Protein AF-A0A6P0NPY9-F1 (afdb_monomer_lite)

Foldseek 3Di:
DDDPDDDPPDQQKKKWADDPPDIDIDRNVVVVVVVVVVVCCVLPPPPPPPPDDNVVVVVVQQQADDDVVPDGGGNPWPKDKDKDDWGWIWIGDVPDPDTHTDTDMDIDIDTPDDPPD

Radius of gyration: 19.8 Å; chains: 1; bounding box: 49×38×52 Å

Structure (mmCIF, N/CA/C/O backbone):
data_AF-A0A6P0NPY9-F1
#
_entry.id   AF-A0A6P0NPY9-F1
#
loop_
_atom_site.group_PDB
_atom_site.id
_atom_site.type_symbol
_atom_site.label_atom_id
_atom_site.label_alt_id
_atom_site.label_comp_id
_atom_site.label_asym_id
_atom_site.label_entity_id
_atom_site.label_seq_id
_atom_site.pdbx_PDB_ins_code
_atom_site.Cartn_x
_atom_site.Cartn_y
_atom_site.Cartn_z
_atom_site.occupancy
_atom_site.B_iso_or_equiv
_atom_site.auth_seq_id
_atom_site.auth_comp_id
_atom_site.auth_asym_id
_atom_site.auth_atom_id
_atom_site.pdbx_PDB_model_num
ATOM 1 N N . MET A 1 1 ? 10.311 -21.105 -2.459 1.00 41.78 1 MET A N 1
ATOM 2 C CA . MET A 1 1 ? 10.168 -20.310 -1.222 1.00 41.78 1 MET A CA 1
ATOM 3 C C . MET A 1 1 ? 8.692 -19.967 -1.118 1.00 41.78 1 MET A C 1
ATOM 5 O O . MET A 1 1 ? 8.176 -19.413 -2.079 1.00 41.78 1 MET A O 1
ATOM 9 N N . ILE A 1 2 ? 7.989 -20.419 -0.078 1.00 49.75 2 ILE A N 1
ATOM 10 C CA . ILE A 1 2 ? 6.558 -20.117 0.077 1.00 49.75 2 ILE A CA 1
ATOM 11 C C . ILE A 1 2 ? 6.473 -18.678 0.579 1.00 49.75 2 ILE A C 1
ATOM 13 O O . ILE A 1 2 ? 7.016 -18.361 1.634 1.00 49.75 2 ILE A O 1
ATOM 17 N N . ASP A 1 3 ? 5.884 -17.806 -0.231 1.00 71.19 3 ASP A N 1
ATOM 18 C CA . ASP A 1 3 ? 5.642 -16.419 0.140 1.00 71.19 3 ASP A CA 1
ATOM 19 C C . ASP A 1 3 ? 4.479 -16.408 1.142 1.00 71.19 3 ASP A C 1
ATOM 21 O O . ASP A 1 3 ? 3.347 -16.726 0.784 1.00 71.19 3 ASP A O 1
ATOM 25 N N . ASN A 1 4 ? 4.761 -16.115 2.414 1.00 83.56 4 ASN A N 1
ATOM 26 C CA . ASN A 1 4 ? 3.753 -16.088 3.485 1.00 83.56 4 ASN A CA 1
ATOM 27 C C . ASN A 1 4 ? 2.902 -14.802 3.462 1.00 83.56 4 ASN A C 1
ATOM 29 O O . ASN A 1 4 ? 2.196 -14.497 4.423 1.00 83.56 4 ASN A O 1
ATOM 33 N N . PHE A 1 5 ? 2.985 -14.030 2.379 1.00 87.25 5 PHE A N 1
ATOM 34 C CA . PHE A 1 5 ? 2.191 -12.834 2.156 1.00 87.25 5 PHE A CA 1
ATOM 35 C C . PHE A 1 5 ? 0.895 -13.169 1.418 1.00 87.25 5 PHE A C 1
ATOM 37 O O . PHE A 1 5 ? 0.849 -13.998 0.512 1.00 87.25 5 PHE A O 1
ATOM 44 N N . GLN A 1 6 ? -0.169 -12.463 1.788 1.00 88.75 6 GLN A N 1
ATOM 45 C CA . GLN A 1 6 ? -1.460 -12.531 1.113 1.00 88.75 6 GLN A CA 1
ATOM 46 C C . GLN A 1 6 ? -1.731 -11.222 0.375 1.00 88.75 6 GLN A C 1
ATOM 48 O O . GLN A 1 6 ? -1.464 -10.135 0.889 1.00 88.75 6 GLN A O 1
ATOM 53 N N . LEU A 1 7 ? -2.297 -11.322 -0.826 1.00 89.00 7 LEU A N 1
ATOM 54 C CA . LEU A 1 7 ? -2.731 -10.150 -1.577 1.00 89.00 7 LEU A CA 1
ATOM 55 C C . LEU A 1 7 ? -3.936 -9.496 -0.884 1.00 89.00 7 LEU A C 1
ATOM 57 O O . LEU A 1 7 ? -4.936 -10.166 -0.621 1.00 89.00 7 LEU A O 1
ATOM 61 N N . LEU A 1 8 ? -3.869 -8.182 -0.658 1.00 88.38 8 LEU A N 1
ATOM 62 C CA . LEU A 1 8 ? -5.011 -7.389 -0.195 1.00 88.38 8 LEU A CA 1
ATOM 63 C C . LEU A 1 8 ? -6.004 -7.182 -1.348 1.00 88.38 8 LEU A C 1
ATOM 65 O O . LEU A 1 8 ? -5.815 -6.310 -2.203 1.00 88.38 8 LEU A O 1
ATOM 69 N N . LYS A 1 9 ? -7.036 -8.033 -1.391 1.00 86.81 9 LYS A N 1
ATOM 70 C CA . LYS A 1 9 ? -8.062 -8.034 -2.448 1.00 86.81 9 LYS A CA 1
ATOM 71 C C . LYS A 1 9 ? -9.190 -7.029 -2.212 1.00 86.81 9 LYS A C 1
ATOM 73 O O . LYS A 1 9 ? -9.751 -6.550 -3.186 1.00 86.81 9 LYS A O 1
ATOM 78 N N . SER A 1 10 ? -9.527 -6.758 -0.953 1.00 92.19 10 SER A N 1
ATOM 79 C CA . SER A 1 10 ? -10.579 -5.813 -0.577 1.00 92.19 10 SER A CA 1
ATOM 80 C C . SER A 1 10 ? -10.004 -4.402 -0.547 1.00 92.19 10 SER A C 1
ATOM 82 O O . SER A 1 10 ? -8.997 -4.160 0.119 1.00 92.19 10 SER A O 1
ATOM 84 N N . ASP A 1 11 ? -10.626 -3.490 -1.288 1.00 93.50 11 ASP A N 1
ATOM 85 C CA . ASP A 1 11 ? -10.250 -2.077 -1.288 1.00 93.50 11 ASP A CA 1
ATOM 86 C C . ASP A 1 11 ? -10.910 -1.301 -0.143 1.00 93.50 11 ASP A C 1
ATOM 88 O O . ASP A 1 11 ? -10.414 -0.233 0.201 1.00 93.50 11 ASP A O 1
ATOM 92 N N . ASP A 1 12 ? -11.942 -1.869 0.489 1.00 95.62 12 ASP A N 1
ATOM 93 C CA . ASP A 1 12 ? -12.675 -1.276 1.616 1.00 95.62 12 ASP A CA 1
ATOM 94 C C . ASP A 1 12 ? -12.029 -1.567 2.981 1.00 95.62 12 ASP A C 1
ATOM 96 O O . ASP A 1 12 ? -12.403 -0.971 3.993 1.00 95.62 12 ASP A O 1
ATOM 100 N N . ASP A 1 13 ? -11.054 -2.480 3.027 1.00 94.56 13 ASP A N 1
ATOM 101 C CA . ASP A 1 13 ? -10.278 -2.748 4.238 1.00 94.56 13 ASP A CA 1
ATOM 102 C C . ASP A 1 13 ? -9.487 -1.500 4.663 1.00 94.56 13 ASP A C 1
ATOM 104 O O . ASP A 1 13 ? -9.167 -0.626 3.851 1.00 94.56 13 ASP A O 1
ATOM 108 N N . VAL A 1 14 ? -9.115 -1.426 5.941 1.00 94.81 14 VAL A N 1
ATOM 109 C CA . VAL A 1 14 ? -8.395 -0.274 6.497 1.00 94.81 14 VAL A CA 1
ATOM 110 C C . VAL A 1 14 ? -7.006 -0.685 6.967 1.00 94.81 14 VAL A C 1
ATOM 112 O O . VAL A 1 14 ? -6.840 -1.617 7.751 1.00 94.81 14 VAL A O 1
ATOM 115 N N . LEU A 1 15 ? -5.996 0.047 6.513 1.00 94.19 15 LEU A N 1
ATOM 116 C CA . LEU A 1 15 ? -4.622 -0.021 6.991 1.00 94.19 15 LEU A CA 1
ATOM 117 C C . LEU A 1 15 ? -4.395 1.016 8.083 1.00 94.19 15 LEU A C 1
ATOM 119 O O . LEU A 1 15 ? -4.881 2.141 7.990 1.00 94.19 15 LEU A O 1
ATOM 123 N N . LEU A 1 16 ? -3.604 0.652 9.082 1.00 93.12 16 LEU A N 1
ATOM 124 C CA . LEU A 1 16 ? -3.103 1.529 10.128 1.00 93.12 16 LEU A CA 1
ATOM 125 C C . LEU A 1 16 ? -1.577 1.439 10.171 1.00 93.12 16 LEU A C 1
ATOM 127 O O . LEU A 1 16 ? -1.017 0.354 10.336 1.00 93.12 16 LEU A O 1
ATOM 131 N N . PHE A 1 17 ? -0.923 2.590 10.082 1.00 90.94 17 PHE A N 1
ATOM 132 C CA . PHE A 1 17 ? 0.508 2.753 10.316 1.00 90.94 17 PHE A CA 1
ATOM 133 C C . PHE A 1 17 ? 0.722 3.544 11.606 1.00 90.94 17 PHE A C 1
ATOM 135 O O . PHE A 1 17 ? 0.024 4.529 11.862 1.00 90.94 17 PHE A O 1
ATOM 142 N N . GLU A 1 18 ? 1.678 3.107 12.420 1.00 88.00 18 GLU A N 1
ATOM 143 C CA . GLU A 1 18 ? 2.051 3.775 13.665 1.00 88.00 18 GLU A CA 1
ATOM 144 C C . GLU A 1 18 ? 3.457 4.366 13.508 1.00 88.00 18 GLU A C 1
ATOM 146 O O . GLU A 1 18 ? 4.409 3.644 13.223 1.00 88.00 18 GLU A O 1
ATOM 151 N N . GLU A 1 19 ? 3.589 5.680 13.688 1.00 81.44 19 GLU A N 1
ATOM 152 C CA . GLU A 1 19 ? 4.871 6.389 13.648 1.00 81.44 19 GLU A CA 1
ATOM 153 C C . GLU A 1 19 ? 5.055 7.165 14.957 1.00 81.44 19 GLU A C 1
ATOM 155 O O . GLU A 1 19 ? 4.498 8.246 15.178 1.00 81.44 19 GLU A O 1
ATOM 160 N N . GLY A 1 20 ? 5.801 6.572 15.891 1.00 84.00 20 GLY A N 1
ATOM 161 C CA . GLY A 1 20 ? 5.962 7.116 17.237 1.00 84.00 20 GLY A CA 1
ATOM 162 C C . GLY A 1 20 ? 4.622 7.215 17.976 1.00 84.00 20 GLY A C 1
ATOM 163 O O . GLY A 1 20 ? 4.059 6.206 18.388 1.00 84.00 20 GLY A O 1
ATOM 164 N N . LYS A 1 21 ? 4.120 8.441 18.175 1.00 87.69 21 LYS A N 1
ATOM 165 C CA . LYS A 1 21 ? 2.813 8.698 18.815 1.00 87.69 21 LYS A CA 1
ATOM 166 C C . LYS A 1 21 ? 1.671 8.890 17.813 1.00 87.69 21 LYS A C 1
ATOM 168 O O . LYS A 1 21 ? 0.518 8.988 18.232 1.00 87.69 21 LYS A O 1
ATOM 173 N N . PHE A 1 22 ? 1.976 8.977 16.521 1.00 82.50 22 PHE A N 1
ATOM 174 C CA . PHE A 1 22 ? 0.994 9.252 15.482 1.00 82.50 22 PHE A CA 1
ATOM 175 C C . PHE A 1 22 ? 0.461 7.957 14.877 1.00 82.50 22 PHE A C 1
ATOM 177 O O . PHE A 1 22 ? 1.184 6.973 14.720 1.00 82.50 22 PHE A O 1
ATOM 184 N N . LYS A 1 23 ? -0.833 7.967 14.558 1.00 89.00 23 LYS A N 1
ATOM 185 C CA . LYS A 1 23 ? -1.551 6.854 13.942 1.00 89.00 23 LYS A CA 1
ATOM 186 C C . LYS A 1 23 ? -2.190 7.347 12.656 1.00 89.00 23 LYS A C 1
ATOM 188 O O . LYS A 1 23 ? -2.987 8.282 12.691 1.00 89.00 23 LYS A O 1
ATOM 193 N N . HIS A 1 24 ? -1.837 6.719 11.543 1.00 89.19 24 HIS A N 1
ATOM 194 C CA . HIS A 1 24 ? -2.337 7.074 10.221 1.00 89.19 24 HIS A CA 1
ATOM 195 C C . HIS A 1 24 ? -3.157 5.924 9.661 1.00 89.19 24 HIS A C 1
ATOM 197 O O . HIS A 1 24 ? -2.633 4.825 9.480 1.00 89.19 24 HIS A O 1
ATOM 203 N N . THR A 1 25 ? -4.436 6.176 9.392 1.00 92.25 25 THR A N 1
ATOM 204 C CA . THR A 1 25 ? -5.332 5.194 8.786 1.00 92.25 25 THR A CA 1
ATOM 205 C C . THR A 1 25 ? -5.587 5.508 7.321 1.00 92.25 25 THR A C 1
ATOM 207 O O . THR A 1 25 ? -5.746 6.667 6.937 1.00 92.25 25 THR A O 1
ATOM 210 N N . PHE A 1 26 ? -5.655 4.463 6.503 1.00 91.50 26 PHE A N 1
ATOM 211 C CA . PHE A 1 26 ? -5.983 4.571 5.090 1.00 91.50 26 PHE A CA 1
ATOM 212 C C . PHE A 1 26 ? -6.896 3.429 4.677 1.00 91.50 26 PHE A C 1
ATOM 214 O O . PHE A 1 26 ? -6.635 2.277 5.006 1.00 91.50 26 PHE A O 1
ATOM 221 N N . ILE A 1 27 ? -7.930 3.736 3.902 1.00 94.19 27 ILE A N 1
ATOM 222 C CA . ILE A 1 27 ? -8.667 2.715 3.156 1.00 94.19 27 ILE A CA 1
ATOM 223 C C . ILE A 1 27 ? -7.716 2.133 2.098 1.00 94.19 27 ILE A C 1
ATOM 225 O O . ILE A 1 27 ? -6.990 2.888 1.442 1.00 94.19 27 ILE A O 1
ATOM 229 N N . VAL A 1 28 ? -7.686 0.807 1.945 1.00 91.88 28 VAL A N 1
ATOM 230 C CA . VAL A 1 28 ? -6.732 0.093 1.079 1.00 91.88 28 VAL A CA 1
ATOM 231 C C . VAL A 1 28 ? -6.785 0.602 -0.361 1.00 91.88 28 VAL A C 1
ATOM 233 O O . VAL A 1 28 ? -5.726 0.844 -0.945 1.00 91.88 28 VAL A O 1
ATOM 236 N N . GLY A 1 29 ? -7.978 0.816 -0.920 1.00 89.94 29 GLY A N 1
ATOM 237 C CA . GLY A 1 29 ? -8.151 1.343 -2.277 1.00 89.94 29 GLY A CA 1
ATOM 238 C C . GLY A 1 29 ? -7.496 2.714 -2.457 1.00 89.94 29 GLY A C 1
ATOM 239 O O . GLY A 1 29 ? -6.635 2.889 -3.319 1.00 89.94 29 GLY A O 1
ATOM 240 N N . ILE A 1 30 ? -7.807 3.656 -1.561 1.00 89.88 30 ILE A N 1
ATOM 241 C CA . ILE A 1 30 ? -7.225 5.010 -1.577 1.00 89.88 30 ILE A CA 1
ATOM 242 C C . ILE A 1 30 ? -5.702 4.947 -1.417 1.00 89.88 30 ILE A C 1
ATOM 244 O O . ILE A 1 30 ? -4.955 5.648 -2.098 1.00 89.88 30 ILE A O 1
ATOM 248 N N . PHE A 1 31 ? -5.214 4.080 -0.532 1.00 90.69 31 PHE A N 1
ATOM 249 C CA . PHE A 1 31 ? -3.785 3.916 -0.312 1.00 90.69 31 PHE A CA 1
ATOM 250 C C . PHE A 1 31 ? -3.052 3.392 -1.558 1.00 90.69 31 PHE A C 1
ATOM 252 O O . PHE A 1 31 ? -1.973 3.890 -1.889 1.00 90.69 31 PHE A O 1
ATOM 259 N N . LYS A 1 32 ? -3.642 2.429 -2.284 1.00 87.56 32 LYS A N 1
ATOM 260 C CA . LYS A 1 32 ? -3.110 1.938 -3.567 1.00 87.56 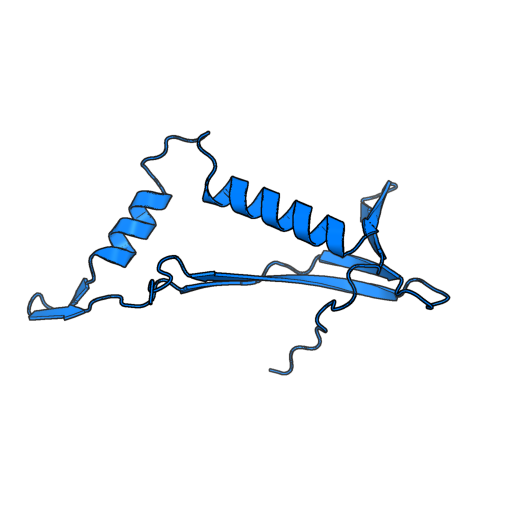32 LYS A CA 1
ATOM 261 C C . LYS A 1 32 ? -3.025 3.062 -4.598 1.00 87.56 32 LYS A C 1
ATOM 263 O O . LYS A 1 32 ? -2.003 3.177 -5.274 1.00 87.56 32 LYS A O 1
ATOM 268 N N . GLU A 1 33 ? -4.055 3.899 -4.703 1.00 87.00 33 GLU A N 1
ATOM 269 C CA . GLU A 1 33 ? -4.072 5.038 -5.628 1.00 87.00 33 GLU A CA 1
ATOM 270 C C . GLU A 1 33 ? -2.974 6.055 -5.306 1.00 87.00 33 GLU A C 1
ATOM 272 O O . GLU A 1 33 ? -2.177 6.388 -6.186 1.00 87.00 33 GLU A O 1
ATOM 277 N N . LEU A 1 34 ? -2.862 6.469 -4.039 1.00 85.38 34 LEU A N 1
ATOM 278 C CA . LEU A 1 34 ? -1.817 7.389 -3.576 1.00 85.38 34 LEU A CA 1
ATOM 279 C C . LEU A 1 34 ? -0.414 6.825 -3.829 1.00 85.38 34 LEU A C 1
ATOM 281 O O . LEU A 1 34 ? 0.481 7.537 -4.290 1.00 85.38 34 LEU A O 1
ATOM 285 N N . TYR A 1 35 ? -0.210 5.534 -3.556 1.00 83.12 35 TYR A N 1
ATOM 286 C CA . TYR A 1 35 ? 1.060 4.864 -3.822 1.00 83.12 35 TYR A CA 1
ATOM 287 C C . TYR A 1 35 ? 1.395 4.861 -5.320 1.00 83.12 35 TYR A C 1
ATOM 289 O O . TYR A 1 35 ? 2.514 5.214 -5.704 1.00 83.12 35 TYR A O 1
ATOM 297 N N . LEU A 1 36 ? 0.429 4.509 -6.174 1.00 79.19 36 LEU A N 1
ATOM 298 C CA . LEU A 1 36 ? 0.602 4.505 -7.627 1.00 79.19 36 LEU A CA 1
ATOM 299 C C . LEU A 1 36 ? 0.869 5.907 -8.179 1.00 79.19 36 LEU A C 1
ATOM 301 O O . LEU A 1 36 ? 1.705 6.049 -9.069 1.00 79.19 36 LEU A O 1
ATOM 305 N N . GLU A 1 37 ? 0.201 6.936 -7.662 1.00 78.12 37 GLU A N 1
ATOM 306 C CA . GLU A 1 37 ? 0.455 8.330 -8.029 1.00 78.12 37 GLU A CA 1
ATOM 307 C C . GLU A 1 37 ? 1.894 8.729 -7.679 1.00 78.12 37 GLU A C 1
ATOM 309 O O . GLU A 1 37 ? 2.629 9.203 -8.544 1.00 78.12 37 GLU A O 1
ATOM 314 N N . LYS A 1 38 ? 2.358 8.433 -6.456 1.00 76.19 38 LYS A N 1
ATOM 315 C CA . LYS A 1 38 ? 3.746 8.707 -6.046 1.00 76.19 38 LYS A CA 1
ATOM 316 C C . LYS A 1 38 ? 4.774 7.915 -6.846 1.00 76.19 38 LYS A C 1
ATOM 318 O O . LYS A 1 38 ? 5.859 8.433 -7.120 1.00 76.19 38 LYS A O 1
ATOM 323 N N . LEU A 1 39 ? 4.461 6.678 -7.225 1.00 72.06 39 LEU A N 1
ATOM 324 C CA . LEU A 1 39 ? 5.317 5.866 -8.087 1.00 72.06 39 LEU A CA 1
ATOM 325 C C . LEU A 1 39 ? 5.406 6.477 -9.492 1.00 72.06 39 LEU A C 1
ATOM 327 O O . LEU A 1 39 ? 6.509 6.651 -10.010 1.00 72.06 39 LEU A O 1
ATOM 331 N N . LYS A 1 40 ? 4.264 6.851 -10.084 1.00 71.94 40 LYS A N 1
ATOM 332 C CA . LYS A 1 40 ? 4.203 7.545 -11.379 1.00 71.94 40 LYS A CA 1
ATOM 333 C C . LYS A 1 40 ? 4.979 8.851 -11.328 1.00 71.94 40 LYS A C 1
ATOM 335 O O . LYS A 1 40 ? 5.804 9.076 -12.203 1.00 71.94 40 LYS A O 1
ATOM 340 N N . ASP A 1 41 ? 4.802 9.653 -10.286 1.00 70.44 41 ASP A N 1
ATOM 341 C CA . ASP A 1 41 ? 5.596 10.859 -10.083 1.00 70.44 41 AS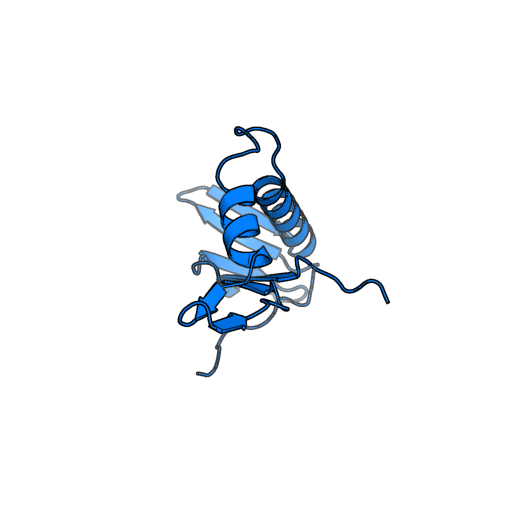P A CA 1
ATOM 342 C C . ASP A 1 41 ? 7.084 10.527 -10.013 1.00 70.44 41 ASP A C 1
ATOM 344 O O . ASP A 1 41 ? 7.874 11.146 -10.704 1.00 70.44 41 ASP A O 1
ATOM 348 N N . ARG A 1 42 ? 7.522 9.524 -9.250 1.00 67.12 42 ARG A N 1
ATOM 349 C CA . ARG A 1 42 ? 8.955 9.177 -9.208 1.00 67.12 42 ARG A CA 1
ATOM 350 C C . ARG A 1 42 ? 9.512 8.723 -10.558 1.00 67.12 42 ARG A C 1
ATOM 352 O O . ARG A 1 42 ? 10.657 9.046 -10.861 1.00 67.12 42 ARG A O 1
ATOM 359 N N . ILE A 1 43 ? 8.733 7.985 -11.345 1.00 64.88 43 ILE A N 1
ATOM 360 C CA . ILE A 1 43 ? 9.155 7.464 -12.654 1.00 64.88 43 ILE A CA 1
ATOM 361 C C . ILE A 1 43 ? 9.111 8.561 -13.732 1.00 64.88 43 ILE A C 1
ATOM 363 O O . ILE A 1 43 ? 10.001 8.628 -14.577 1.00 64.88 43 ILE A O 1
ATOM 367 N N . TYR A 1 44 ? 8.096 9.426 -13.698 1.00 64.56 44 TYR A N 1
ATOM 368 C CA . TYR A 1 44 ? 7.769 10.389 -14.757 1.00 64.56 44 TYR A CA 1
ATOM 369 C C . TYR A 1 44 ? 7.950 11.864 -14.343 1.00 64.56 44 TYR A C 1
ATOM 371 O O . TYR A 1 44 ? 7.624 12.764 -15.122 1.00 64.56 44 TYR A O 1
ATOM 379 N N . SER A 1 45 ? 8.466 12.151 -13.140 1.00 57.88 45 SER A N 1
ATOM 380 C CA . SER A 1 45 ? 8.659 13.518 -12.631 1.00 57.88 45 SER A CA 1
ATOM 381 C C . SER A 1 45 ? 9.617 14.302 -13.516 1.00 57.88 45 SER A C 1
ATOM 383 O O . SER A 1 45 ? 10.799 13.996 -13.643 1.00 57.88 45 SER A O 1
ATOM 385 N N . ARG A 1 46 ? 9.088 15.406 -14.046 1.00 51.62 46 ARG A N 1
ATOM 386 C CA . ARG A 1 46 ? 9.785 16.416 -14.851 1.00 51.62 46 ARG A CA 1
ATOM 387 C C . ARG A 1 46 ? 10.759 17.311 -14.067 1.00 51.62 46 ARG A C 1
ATOM 389 O O . ARG A 1 46 ? 11.353 18.196 -14.676 1.00 51.62 46 ARG A O 1
ATOM 396 N N . LYS A 1 47 ? 10.880 17.174 -12.737 1.00 49.75 47 LYS A N 1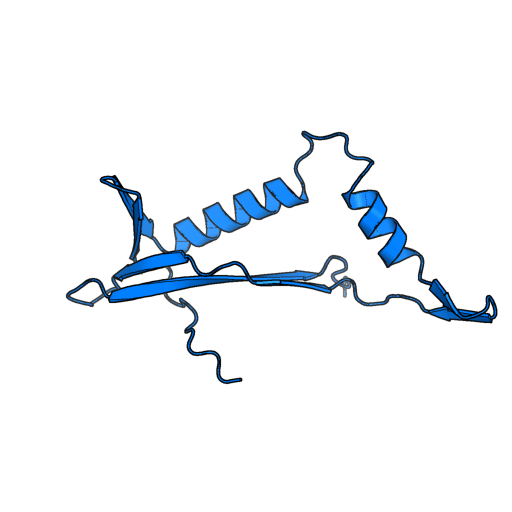
ATOM 397 C CA . LYS A 1 47 ? 11.547 18.180 -11.875 1.00 49.75 47 LYS A CA 1
ATOM 398 C C . LYS A 1 47 ? 13.051 17.976 -11.632 1.00 49.75 47 LYS A C 1
ATOM 400 O O . LYS A 1 47 ? 13.662 18.825 -10.993 1.00 49.75 47 LYS A O 1
ATOM 405 N N . GLY A 1 48 ? 13.666 16.915 -12.148 1.00 47.22 48 GLY A N 1
ATOM 406 C CA . GLY A 1 48 ? 15.127 16.785 -12.234 1.00 47.22 48 GLY A CA 1
ATOM 407 C C . GLY A 1 48 ? 15.545 16.781 -13.699 1.00 47.22 48 GLY A C 1
ATOM 408 O O . GLY A 1 48 ? 14.766 16.306 -14.518 1.00 47.22 48 GLY A O 1
ATOM 409 N N . ASN A 1 49 ? 16.725 17.316 -14.040 1.00 47.41 49 ASN A N 1
ATOM 410 C CA . ASN A 1 49 ? 17.264 17.311 -15.408 1.00 47.41 49 ASN A CA 1
ATOM 411 C C . ASN A 1 49 ? 16.944 15.984 -16.117 1.00 47.41 49 ASN A C 1
ATOM 413 O O . ASN A 1 49 ? 17.532 14.944 -15.824 1.00 47.41 49 ASN A O 1
ATOM 417 N N . ASN A 1 50 ? 15.986 16.044 -17.045 1.00 50.00 50 ASN A N 1
ATOM 418 C CA . ASN A 1 50 ? 15.316 14.918 -17.706 1.00 50.00 50 ASN A CA 1
ATOM 419 C C . ASN A 1 50 ? 16.248 14.018 -18.547 1.00 50.00 50 ASN A C 1
ATOM 421 O O . ASN A 1 50 ? 15.768 13.170 -19.296 1.00 50.00 50 ASN A O 1
ATOM 425 N N . ARG A 1 51 ? 17.568 14.218 -18.495 1.00 48.81 51 ARG A N 1
ATOM 426 C CA . ARG A 1 51 ? 18.522 13.626 -19.435 1.00 48.81 51 ARG A CA 1
ATOM 427 C C . ARG A 1 51 ? 19.421 12.527 -18.865 1.00 48.81 51 ARG A C 1
ATOM 429 O O . ARG A 1 51 ? 19.889 11.720 -19.652 1.00 48.81 51 ARG A O 1
ATOM 436 N N . ASP A 1 52 ? 19.603 12.406 -17.548 1.00 51.50 52 ASP A N 1
ATOM 437 C CA . ASP A 1 52 ? 20.803 11.688 -17.066 1.00 51.50 52 ASP A CA 1
ATOM 438 C C . ASP A 1 52 ? 20.591 10.316 -16.411 1.00 51.50 52 ASP A C 1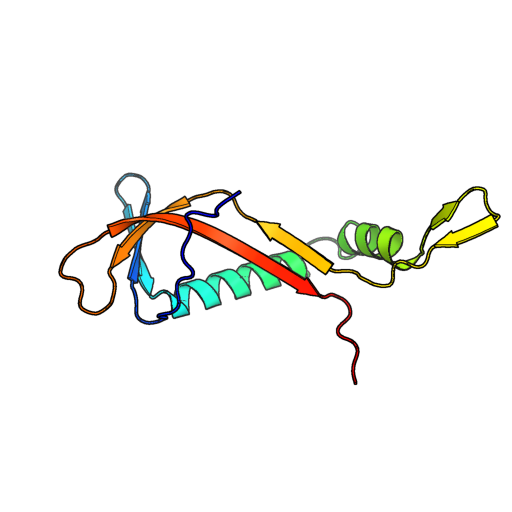
ATOM 440 O O . ASP A 1 52 ? 21.564 9.601 -16.204 1.00 51.50 52 ASP A O 1
ATOM 444 N N . ARG A 1 53 ? 19.368 9.887 -16.069 1.00 51.34 53 ARG A N 1
ATOM 445 C CA . ARG A 1 53 ? 19.184 8.591 -15.364 1.00 51.34 53 ARG A CA 1
ATOM 446 C C . ARG A 1 53 ? 18.218 7.639 -16.038 1.00 51.34 53 ARG A C 1
ATOM 448 O O . ARG A 1 53 ? 18.545 6.477 -16.247 1.00 51.34 53 ARG A O 1
ATOM 455 N N . VAL A 1 54 ? 17.062 8.148 -16.443 1.00 54.38 54 VAL A N 1
ATOM 456 C CA . VAL A 1 54 ? 16.088 7.371 -17.210 1.00 54.38 54 VAL A CA 1
ATOM 457 C C . VAL A 1 54 ? 16.647 7.106 -18.610 1.00 54.38 54 VAL A C 1
ATOM 459 O O . VAL A 1 54 ? 16.751 5.953 -18.991 1.00 54.38 54 VAL A O 1
ATOM 462 N N . LEU A 1 55 ? 17.170 8.113 -19.321 1.00 52.47 55 LEU A N 1
ATOM 463 C CA . LEU A 1 55 ? 17.813 7.895 -20.627 1.00 52.47 55 LEU A CA 1
ATOM 464 C C . LEU A 1 55 ? 19.033 6.964 -20.580 1.00 52.47 55 LEU A C 1
ATOM 466 O O . LEU A 1 55 ? 19.260 6.284 -21.566 1.00 52.47 55 LEU A O 1
ATOM 470 N N . VAL A 1 56 ? 19.788 6.892 -19.476 1.00 52.97 56 VAL A N 1
ATOM 471 C CA . VAL A 1 56 ? 20.949 5.985 -19.348 1.00 52.97 56 VAL A CA 1
ATOM 472 C C . VAL A 1 56 ? 20.509 4.530 -19.165 1.00 52.97 56 VAL A C 1
ATOM 474 O O . VAL A 1 56 ? 21.055 3.636 -19.802 1.00 52.97 56 VAL A O 1
ATOM 477 N N . ILE A 1 57 ? 19.478 4.279 -18.356 1.00 54.53 57 ILE A N 1
ATOM 478 C CA . ILE A 1 57 ? 18.898 2.935 -18.210 1.00 54.53 57 ILE A CA 1
ATOM 479 C C . ILE A 1 57 ? 18.153 2.538 -19.498 1.00 54.53 57 ILE A C 1
ATOM 481 O O . ILE A 1 57 ? 18.293 1.414 -19.965 1.00 54.53 57 ILE A O 1
ATOM 485 N N . PHE A 1 58 ? 17.432 3.468 -20.131 1.00 52.25 58 PHE A N 1
ATOM 486 C CA . PHE A 1 58 ? 16.763 3.243 -21.415 1.00 52.25 58 PHE A CA 1
ATOM 487 C C . PHE A 1 58 ? 17.751 3.061 -22.581 1.00 52.25 58 PHE A C 1
ATOM 489 O O . PHE A 1 58 ? 17.481 2.251 -23.460 1.00 52.25 58 PHE A O 1
ATOM 496 N N . SER A 1 59 ? 18.894 3.755 -22.616 1.00 49.72 59 SER A N 1
ATOM 497 C CA . SER A 1 59 ? 19.894 3.590 -23.684 1.00 49.72 59 SER A CA 1
ATOM 498 C C . SER A 1 59 ? 20.684 2.289 -23.543 1.00 49.72 59 SER A C 1
ATOM 500 O O . SER A 1 59 ? 20.917 1.619 -24.547 1.00 49.72 59 SER A O 1
ATOM 502 N N . LEU A 1 60 ? 21.017 1.883 -22.312 1.00 47.97 60 LEU A N 1
ATOM 503 C CA . LEU A 1 60 ? 21.664 0.598 -22.021 1.00 47.97 60 LEU A CA 1
ATOM 504 C C . LEU A 1 60 ? 20.739 -0.601 -22.283 1.00 47.97 60 LEU A C 1
ATOM 506 O O . LEU A 1 60 ? 21.217 -1.659 -22.683 1.00 47.97 60 LEU A O 1
ATOM 510 N N . LEU A 1 61 ? 19.424 -0.446 -22.086 1.00 49.62 61 LEU A N 1
ATOM 511 C CA . LEU A 1 61 ? 18.447 -1.521 -22.290 1.00 49.62 61 LEU A CA 1
ATOM 512 C C . LEU A 1 61 ? 17.880 -1.586 -23.719 1.00 49.62 61 LEU A C 1
ATOM 514 O O . LEU A 1 61 ? 17.483 -2.663 -24.143 1.00 49.62 61 LEU A O 1
ATOM 518 N N . ASN A 1 62 ? 17.864 -0.487 -24.483 1.00 47.88 62 ASN A N 1
ATOM 519 C CA . ASN A 1 62 ? 17.310 -0.471 -25.849 1.00 47.88 62 ASN A CA 1
ATOM 520 C C . ASN A 1 62 ? 18.336 -0.739 -26.960 1.00 47.88 62 ASN A C 1
ATOM 522 O O . ASN A 1 62 ? 17.937 -0.988 -28.095 1.00 47.88 62 ASN A O 1
ATOM 526 N N . GLY A 1 63 ? 19.640 -0.667 -26.679 1.00 49.88 63 GLY A N 1
ATOM 527 C CA . GLY A 1 63 ? 20.678 -0.852 -27.703 1.00 49.88 63 GLY A CA 1
ATOM 528 C C . GLY A 1 63 ? 20.994 -2.310 -28.042 1.00 49.88 63 GLY A C 1
ATOM 529 O O . GLY A 1 63 ? 21.661 -2.574 -29.041 1.00 49.88 63 GLY A O 1
ATOM 530 N N . GLY A 1 64 ? 20.549 -3.254 -27.208 1.00 54.59 64 GLY A N 1
ATOM 531 C CA . GLY A 1 64 ? 21.163 -4.576 -27.170 1.00 54.59 64 GLY A CA 1
ATOM 532 C C . GLY A 1 64 ? 22.642 -4.501 -26.770 1.00 54.59 64 GLY A C 1
ATOM 533 O O . GLY A 1 64 ? 23.184 -3.429 -26.495 1.00 54.59 64 GLY A O 1
ATOM 534 N N . PHE A 1 65 ? 23.317 -5.643 -26.715 1.00 49.94 65 PHE A N 1
ATOM 535 C CA . PHE A 1 65 ? 24.769 -5.672 -26.544 1.00 49.94 65 PHE A CA 1
ATOM 536 C C . PHE A 1 65 ? 25.398 -6.670 -27.505 1.00 49.94 65 PHE A C 1
ATOM 538 O O . PHE A 1 65 ? 24.799 -7.691 -27.849 1.00 49.94 65 PHE A O 1
ATOM 545 N N . ARG A 1 66 ? 26.619 -6.355 -27.946 1.00 49.59 66 ARG A N 1
ATOM 546 C CA . ARG A 1 66 ? 27.401 -7.225 -28.821 1.00 49.59 66 ARG A CA 1
ATOM 547 C C . ARG A 1 66 ? 28.309 -8.124 -28.010 1.00 49.59 66 ARG A C 1
ATOM 549 O O . ARG A 1 66 ? 29.244 -7.641 -27.375 1.00 49.59 66 ARG A O 1
ATOM 556 N N . VAL A 1 67 ? 28.097 -9.430 -28.102 1.00 46.66 67 VAL A N 1
ATOM 557 C CA . VAL A 1 67 ? 29.091 -10.404 -27.639 1.00 46.66 67 VAL A CA 1
ATOM 558 C C . VAL A 1 67 ? 30.156 -10.529 -28.727 1.00 46.66 67 VAL A C 1
ATOM 560 O O . VAL A 1 67 ? 29.846 -10.829 -29.882 1.00 46.66 67 VAL A O 1
ATOM 563 N N . GLU A 1 68 ? 31.403 -10.210 -28.372 1.00 54.00 68 GLU A N 1
ATOM 564 C CA . GLU A 1 68 ? 32.578 -10.261 -29.260 1.00 54.00 68 GLU A CA 1
ATOM 565 C C . GLU A 1 68 ? 32.441 -9.506 -30.597 1.00 54.00 68 GLU A C 1
ATOM 567 O O . GLU A 1 68 ? 33.044 -9.896 -31.592 1.00 54.00 68 GLU A O 1
ATOM 572 N N . GLN A 1 69 ? 31.637 -8.440 -30.662 1.00 53.50 69 GLN A N 1
ATOM 573 C CA . GLN A 1 69 ? 31.321 -7.723 -31.916 1.00 53.50 69 GLN A CA 1
ATOM 574 C C . GLN A 1 69 ? 30.645 -8.578 -33.010 1.00 53.50 69 GLN A C 1
ATOM 576 O O . GLN A 1 69 ? 30.507 -8.116 -34.140 1.00 53.50 69 GLN A O 1
ATOM 581 N N . LYS A 1 70 ? 30.209 -9.801 -32.691 1.00 42.75 70 LYS A N 1
ATOM 582 C CA . LYS A 1 70 ? 29.707 -10.780 -33.670 1.00 42.75 70 LYS A CA 1
ATOM 583 C C . LYS A 1 70 ? 28.222 -11.084 -33.526 1.00 42.75 70 LYS A C 1
ATOM 585 O O . LYS A 1 70 ? 27.595 -11.472 -34.505 1.00 42.75 70 LYS A O 1
ATOM 590 N N . VAL A 1 71 ? 27.664 -10.935 -32.325 1.00 37.94 71 VAL A N 1
ATOM 591 C CA . VAL A 1 71 ? 26.270 -11.299 -32.039 1.00 37.94 71 VAL A CA 1
ATOM 592 C C . VAL A 1 71 ? 25.551 -10.121 -31.409 1.00 37.94 71 VAL A C 1
ATOM 594 O O . VAL A 1 71 ? 25.866 -9.748 -30.282 1.00 37.94 71 VAL A O 1
ATOM 597 N N . ASP A 1 72 ? 24.586 -9.562 -32.136 1.00 48.72 72 ASP A N 1
ATOM 598 C CA . ASP A 1 72 ? 23.669 -8.543 -31.632 1.00 48.72 72 ASP A CA 1
ATOM 599 C C . ASP A 1 72 ? 22.565 -9.211 -30.796 1.00 48.72 72 ASP A C 1
ATOM 601 O O . ASP A 1 72 ? 21.677 -9.875 -31.333 1.00 48.72 72 ASP A O 1
ATOM 605 N N . ILE A 1 73 ? 22.620 -9.053 -29.470 1.00 49.47 73 ILE A N 1
ATOM 606 C CA . ILE A 1 73 ? 21.562 -9.523 -28.566 1.00 49.47 73 ILE A CA 1
ATOM 607 C C . ILE A 1 73 ? 20.578 -8.377 -28.340 1.00 49.47 73 ILE A C 1
ATOM 609 O O . ILE A 1 73 ? 20.841 -7.473 -27.549 1.00 49.47 73 ILE A O 1
ATOM 613 N N . GLY A 1 74 ? 19.438 -8.423 -29.033 1.00 50.56 74 GLY A N 1
ATOM 614 C CA . GLY A 1 74 ? 18.312 -7.521 -28.792 1.00 50.56 74 GLY A CA 1
ATOM 615 C C . GLY A 1 74 ? 17.632 -7.825 -27.455 1.00 50.56 74 GLY A C 1
ATOM 616 O O . GLY A 1 74 ? 17.284 -8.971 -27.165 1.00 50.56 74 GLY A O 1
ATOM 617 N N . LEU A 1 75 ? 17.437 -6.801 -26.624 1.00 52.94 75 LEU A N 1
ATOM 618 C CA . LEU A 1 75 ? 16.657 -6.919 -25.395 1.00 52.94 75 LEU A CA 1
ATOM 619 C C . LEU A 1 75 ? 15.179 -6.685 -25.724 1.00 52.94 75 LEU A C 1
ATOM 621 O O . LEU A 1 75 ? 14.697 -5.561 -25.800 1.00 52.94 75 LEU A O 1
ATOM 625 N N . ASN A 1 76 ? 14.451 -7.780 -25.931 1.00 52.06 76 ASN A N 1
ATOM 626 C CA . ASN A 1 76 ? 13.060 -7.753 -26.403 1.00 52.06 76 ASN A CA 1
ATOM 627 C C . ASN A 1 76 ? 12.034 -7.626 -25.256 1.00 52.06 76 ASN A C 1
ATOM 629 O O . ASN A 1 76 ? 10.826 -7.688 -25.498 1.00 52.06 76 ASN A O 1
ATOM 633 N N . SER A 1 77 ? 12.495 -7.510 -24.005 1.00 52.75 77 SER A N 1
A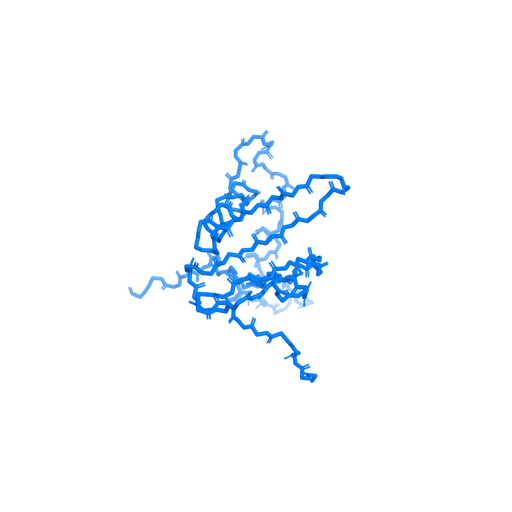TOM 634 C CA . SER A 1 77 ? 11.649 -7.445 -22.810 1.00 52.75 77 SER A CA 1
ATOM 635 C C . SER A 1 77 ? 12.236 -6.497 -21.765 1.00 52.75 77 SER A C 1
ATOM 637 O O . SER A 1 77 ? 13.104 -6.876 -20.981 1.00 52.75 77 SER A O 1
ATOM 639 N N . SER A 1 78 ? 11.729 -5.271 -21.708 1.00 55.75 78 SER A N 1
ATOM 640 C CA . SER A 1 78 ? 12.001 -4.334 -20.616 1.00 55.75 78 SER A CA 1
ATOM 641 C C . SER A 1 78 ? 10.919 -4.491 -19.544 1.00 55.75 78 SER A C 1
ATOM 643 O O . SER A 1 78 ? 10.016 -3.661 -19.409 1.00 55.75 78 SER A O 1
ATOM 645 N N . LYS A 1 79 ? 10.957 -5.608 -18.821 1.00 59.47 79 LYS A N 1
ATOM 646 C CA . LYS A 1 79 ? 10.113 -5.798 -17.640 1.00 59.47 79 LYS A CA 1
ATOM 647 C C . LYS A 1 79 ? 10.927 -5.421 -16.416 1.00 59.47 79 LYS A C 1
ATOM 649 O O . LYS A 1 79 ? 12.009 -5.965 -16.210 1.00 59.47 79 LYS A O 1
ATOM 654 N N . TRP A 1 80 ? 10.417 -4.491 -15.621 1.00 63.19 80 TRP A N 1
ATOM 655 C CA . TRP A 1 80 ? 10.980 -4.170 -14.318 1.00 63.19 80 TRP A CA 1
ATOM 656 C C . TRP A 1 80 ? 10.064 -4.706 -13.228 1.00 63.19 80 TRP A C 1
ATOM 658 O O . TRP A 1 80 ? 8.885 -4.363 -13.168 1.00 63.19 80 TRP A O 1
ATOM 668 N N . GLU A 1 81 ? 10.623 -5.560 -12.380 1.00 67.62 81 GLU A N 1
ATOM 669 C CA . GLU A 1 81 ? 9.986 -6.064 -11.171 1.00 67.62 81 GLU A CA 1
ATOM 670 C C . GLU A 1 81 ? 10.707 -5.451 -9.972 1.00 67.62 81 GLU A C 1
ATOM 672 O O . GLU A 1 81 ? 11.935 -5.503 -9.880 1.00 67.62 81 GLU A O 1
ATOM 677 N N . SER A 1 82 ? 9.953 -4.847 -9.056 1.00 66.56 82 SER A N 1
ATOM 678 C CA . SER A 1 82 ? 10.498 -4.387 -7.781 1.00 66.56 82 SER A CA 1
ATOM 679 C C . SER A 1 82 ? 9.632 -4.845 -6.625 1.00 66.56 82 SER A C 1
ATOM 681 O O . SER A 1 82 ? 8.403 -4.872 -6.705 1.00 66.56 82 SER A O 1
ATOM 683 N N . VAL A 1 83 ? 10.305 -5.207 -5.540 1.00 72.44 83 VAL A N 1
ATOM 684 C CA . VAL A 1 83 ? 9.696 -5.609 -4.280 1.00 72.44 83 VAL A CA 1
ATOM 685 C C . VAL A 1 83 ? 10.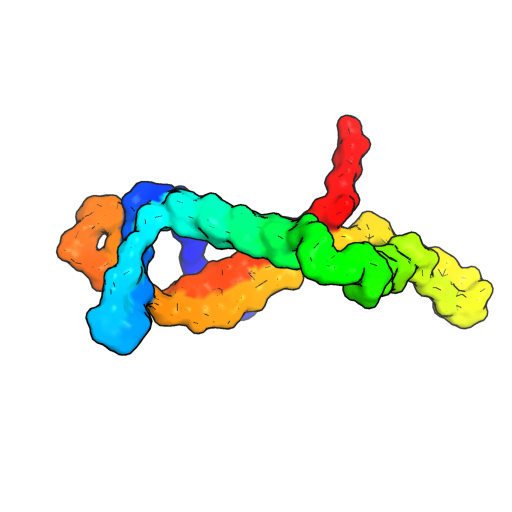220 -4.663 -3.210 1.00 72.44 83 VAL A C 1
ATOM 687 O O . VAL A 1 83 ? 11.431 -4.481 -3.096 1.00 72.44 83 VAL A O 1
ATOM 690 N N . THR A 1 84 ? 9.325 -4.025 -2.462 1.00 74.31 84 THR A N 1
ATOM 691 C CA . THR A 1 84 ? 9.733 -3.100 -1.399 1.00 74.31 84 THR A CA 1
ATOM 692 C C . THR A 1 84 ? 10.173 -3.843 -0.142 1.00 74.31 84 THR A C 1
ATOM 694 O O . THR A 1 84 ? 9.859 -5.020 0.070 1.00 74.31 84 THR A O 1
ATOM 697 N N . GLU A 1 85 ? 10.841 -3.108 0.744 1.00 79.50 85 GLU A N 1
ATOM 698 C CA . GLU A 1 85 ? 10.983 -3.506 2.141 1.00 79.50 85 GLU A CA 1
ATOM 699 C C . GLU A 1 85 ? 9.608 -3.714 2.797 1.00 79.50 85 GLU A C 1
ATOM 701 O O . GLU A 1 85 ? 8.574 -3.237 2.310 1.00 79.50 85 GLU A O 1
ATOM 706 N N . GLU A 1 86 ? 9.611 -4.492 3.877 1.00 87.00 86 GLU A N 1
ATOM 707 C CA . GLU A 1 86 ? 8.424 -4.783 4.674 1.00 87.00 86 GLU A CA 1
ATOM 708 C C . GLU A 1 86 ? 8.183 -3.643 5.663 1.00 87.00 86 GLU A C 1
ATOM 710 O O . GLU A 1 86 ? 9.082 -3.270 6.412 1.00 87.00 86 GLU A O 1
ATOM 715 N N . ILE A 1 87 ? 6.965 -3.114 5.680 1.00 86.38 87 ILE A N 1
ATOM 716 C CA . ILE A 1 87 ? 6.559 -2.006 6.545 1.00 86.38 87 ILE A CA 1
ATOM 717 C C . ILE A 1 87 ? 5.600 -2.555 7.595 1.00 86.38 87 ILE A C 1
ATOM 719 O O . ILE A 1 87 ? 4.620 -3.212 7.246 1.00 86.38 87 ILE A O 1
ATOM 723 N N . GLU A 1 88 ? 5.861 -2.302 8.876 1.00 91.44 88 GLU A N 1
ATOM 724 C CA . GLU A 1 88 ? 4.939 -2.700 9.942 1.00 91.44 88 GLU A CA 1
ATOM 725 C C . GLU A 1 88 ? 3.608 -1.949 9.820 1.00 91.44 88 GLU A C 1
ATOM 727 O O . GLU A 1 88 ? 3.570 -0.733 9.629 1.00 91.44 88 GLU A O 1
ATOM 732 N N . CYS A 1 89 ? 2.501 -2.682 9.920 1.00 92.50 89 CYS A N 1
ATOM 733 C CA . CYS A 1 89 ? 1.165 -2.107 9.858 1.00 92.50 89 CYS A CA 1
ATOM 734 C C . CYS A 1 89 ? 0.156 -2.962 10.628 1.00 92.50 89 CYS A C 1
ATOM 736 O O . CYS A 1 89 ? 0.438 -4.080 11.070 1.00 92.50 89 CYS A O 1
ATOM 738 N N . GLN A 1 90 ? -1.062 -2.451 10.752 1.00 94.94 90 GLN A N 1
ATOM 739 C CA . GLN A 1 90 ? -2.218 -3.228 11.179 1.00 94.94 90 GLN A CA 1
ATOM 740 C C . GLN A 1 90 ? -3.296 -3.155 10.098 1.00 94.94 90 GLN A C 1
ATOM 742 O O . GLN A 1 90 ? -3.463 -2.120 9.459 1.00 94.94 90 GLN A O 1
ATOM 747 N N . LEU A 1 91 ? -4.008 -4.255 9.880 1.00 95.44 91 LEU A N 1
ATOM 748 C CA . LEU A 1 91 ? -5.114 -4.361 8.934 1.00 95.44 91 LEU A CA 1
ATOM 749 C C . LEU A 1 91 ? -6.408 -4.589 9.711 1.00 95.44 91 LEU A C 1
ATOM 751 O O . LEU A 1 91 ? -6.471 -5.479 10.557 1.00 95.44 91 LEU A O 1
ATOM 755 N N . LEU A 1 92 ? -7.442 -3.819 9.406 1.00 96.12 92 LEU A N 1
ATOM 756 C CA . LEU A 1 92 ? -8.808 -4.095 9.822 1.00 96.12 92 LEU A CA 1
ATOM 757 C C . LEU A 1 92 ? -9.605 -4.459 8.576 1.00 96.12 92 LEU A C 1
ATOM 759 O O . LEU A 1 92 ? -9.816 -3.615 7.704 1.00 96.12 92 LEU A O 1
ATOM 763 N N . ARG A 1 93 ? -10.018 -5.722 8.482 1.00 94.50 93 ARG A N 1
ATOM 764 C CA . ARG A 1 93 ? -10.865 -6.168 7.378 1.00 94.50 93 ARG A CA 1
ATOM 765 C C . ARG A 1 93 ? -12.303 -5.773 7.633 1.00 94.50 93 ARG A C 1
ATOM 767 O O . ARG A 1 93 ? -12.749 -5.729 8.783 1.00 94.50 93 ARG A O 1
ATOM 774 N N . LEU A 1 94 ? -13.044 -5.535 6.560 1.00 89.44 94 LEU A N 1
ATOM 775 C CA . LEU A 1 94 ? -14.478 -5.317 6.680 1.00 89.44 94 LEU A CA 1
ATOM 776 C C . LEU A 1 94 ? -15.140 -6.548 7.330 1.00 89.44 94 LEU A C 1
ATOM 778 O O . LEU A 1 94 ? -15.029 -7.663 6.824 1.00 89.44 94 LEU A O 1
ATOM 782 N N . GLY A 1 95 ? -15.821 -6.340 8.458 1.00 89.00 95 GLY A N 1
ATOM 783 C CA . GLY A 1 95 ? -16.468 -7.408 9.228 1.00 89.00 95 GLY A CA 1
ATOM 784 C C . GLY A 1 95 ? -15.613 -8.019 10.344 1.00 89.00 95 GLY A C 1
ATOM 785 O O . GLY A 1 95 ? -16.159 -8.745 11.173 1.00 89.00 95 GLY A O 1
ATOM 786 N N . ASP A 1 96 ? -14.321 -7.688 10.430 1.00 92.56 96 ASP A N 1
ATOM 787 C CA . ASP A 1 96 ? -13.492 -8.086 11.568 1.00 92.56 96 ASP A CA 1
ATOM 788 C C . ASP A 1 96 ? -13.776 -7.194 12.785 1.00 92.56 96 ASP A C 1
ATOM 790 O O . ASP A 1 96 ? -13.980 -5.984 12.682 1.00 92.56 96 ASP A O 1
ATOM 794 N N . SER A 1 97 ? -13.725 -7.787 13.976 1.00 92.88 97 SER A N 1
ATOM 795 C CA . SER A 1 97 ? -13.913 -7.072 15.243 1.00 92.88 97 SER A CA 1
ATOM 796 C C . SER A 1 97 ? -12.630 -6.438 15.794 1.00 92.88 97 SER A C 1
ATOM 798 O O . SER A 1 97 ? -12.670 -5.770 16.826 1.00 92.88 97 SER A O 1
ATOM 800 N N . SER A 1 98 ? -11.472 -6.686 15.174 1.00 95.12 98 SER A N 1
ATOM 801 C CA . SER A 1 98 ? -10.173 -6.286 15.721 1.00 95.12 98 SER A CA 1
ATOM 802 C C . SER A 1 98 ? -9.101 -6.095 14.656 1.00 95.12 98 SER A C 1
ATOM 804 O O . SER A 1 98 ? -9.080 -6.802 13.651 1.00 95.12 98 SER A O 1
ATOM 806 N N . TRP A 1 99 ? -8.149 -5.207 14.945 1.00 96.06 99 TRP A N 1
ATOM 807 C CA . TRP A 1 99 ? -6.954 -4.992 14.135 1.00 96.06 99 TRP A CA 1
ATOM 808 C C . TRP A 1 99 ? -6.026 -6.210 14.143 1.00 96.06 99 TRP A C 1
ATOM 810 O O . TRP A 1 99 ? -5.670 -6.738 15.198 1.00 96.06 99 TRP A O 1
ATOM 820 N N . GLN A 1 100 ? -5.573 -6.607 12.959 1.00 94.94 100 GLN A N 1
ATOM 821 C CA . GLN A 1 100 ? -4.592 -7.665 12.751 1.00 94.94 100 GLN A CA 1
ATOM 822 C C . GLN A 1 100 ? -3.221 -7.039 12.507 1.00 94.94 100 GLN A C 1
ATOM 824 O O . GLN A 1 100 ? -3.016 -6.348 11.510 1.00 94.94 100 GLN A O 1
ATOM 829 N N . LYS A 1 101 ? -2.263 -7.273 13.408 1.00 94.88 101 LYS A N 1
ATOM 830 C CA . LYS A 1 101 ? -0.877 -6.824 13.213 1.00 94.88 101 LYS A CA 1
ATOM 831 C C . LYS A 1 101 ? -0.210 -7.628 12.100 1.00 94.88 101 LYS A C 1
ATOM 833 O O . LYS A 1 101 ? -0.377 -8.844 12.028 1.00 94.88 101 LYS A O 1
ATOM 838 N N . GLY A 1 102 ? 0.582 -6.961 11.271 1.00 92.56 102 GLY A N 1
ATOM 839 C CA . GLY A 1 102 ? 1.287 -7.605 10.174 1.00 92.56 102 GLY A CA 1
ATOM 840 C C . GLY A 1 102 ? 2.335 -6.708 9.532 1.00 92.56 102 GLY A C 1
ATOM 841 O O . GLY A 1 102 ? 2.764 -5.699 10.095 1.00 92.56 102 GLY A O 1
ATOM 842 N N . ARG A 1 103 ? 2.761 -7.114 8.337 1.00 91.44 103 ARG A N 1
ATOM 843 C CA . ARG A 1 103 ? 3.701 -6.367 7.508 1.00 91.44 103 ARG A CA 1
ATOM 844 C C . ARG A 1 103 ? 3.137 -6.195 6.112 1.00 91.44 103 ARG A C 1
ATOM 846 O O . ARG A 1 103 ? 2.561 -7.129 5.553 1.00 91.44 103 ARG A O 1
ATOM 853 N N . LEU A 1 104 ? 3.340 -5.015 5.548 1.00 89.25 104 LEU A N 1
ATOM 854 C CA . LEU A 1 104 ? 2.957 -4.671 4.193 1.00 89.25 104 LEU A CA 1
ATOM 855 C C . LEU A 1 104 ? 4.190 -4.629 3.295 1.00 89.25 104 LEU A C 1
ATOM 857 O O . LEU A 1 104 ? 5.232 -4.099 3.670 1.00 89.25 104 LEU A O 1
ATOM 861 N N . ARG A 1 105 ? 4.056 -5.163 2.087 1.00 87.88 105 ARG A N 1
ATOM 862 C CA . ARG A 1 105 ? 5.068 -5.109 1.035 1.00 87.88 105 ARG A CA 1
ATOM 863 C C . ARG A 1 105 ? 4.366 -4.851 -0.286 1.00 87.88 105 ARG A C 1
ATOM 865 O O . ARG A 1 105 ? 3.288 -5.389 -0.532 1.00 87.88 105 ARG A O 1
ATOM 872 N N . PHE A 1 106 ? 5.000 -4.069 -1.147 1.00 82.62 106 PHE A N 1
ATOM 873 C CA . PHE A 1 106 ? 4.513 -3.814 -2.493 1.00 82.62 106 PHE A CA 1
ATOM 874 C C . PHE A 1 106 ? 5.347 -4.580 -3.498 1.00 82.62 106 PHE A C 1
ATOM 876 O O . PHE A 1 106 ? 6.572 -4.667 -3.382 1.00 82.62 106 PHE A O 1
ATOM 883 N N . LYS A 1 107 ? 4.659 -5.101 -4.507 1.00 82.75 107 LYS A N 1
ATOM 884 C CA . LYS A 1 107 ? 5.265 -5.752 -5.653 1.00 82.75 107 LYS A CA 1
ATOM 885 C C . LYS A 1 107 ? 4.795 -5.038 -6.910 1.00 82.75 107 LYS A C 1
ATOM 887 O O . LYS A 1 107 ? 3.609 -5.076 -7.230 1.00 82.75 107 LYS A O 1
ATOM 892 N N . ASN A 1 108 ? 5.719 -4.366 -7.586 1.00 74.56 108 ASN A N 1
ATOM 893 C CA . ASN A 1 108 ? 5.432 -3.599 -8.789 1.00 74.56 108 ASN A CA 1
ATOM 894 C C . ASN A 1 108 ? 5.969 -4.328 -10.009 1.00 74.56 108 ASN A C 1
ATOM 896 O O . ASN A 1 108 ? 7.098 -4.818 -9.995 1.00 74.56 108 ASN A O 1
ATOM 900 N N . TYR A 1 109 ? 5.178 -4.316 -11.074 1.00 75.00 109 TYR A N 1
ATOM 901 C CA . TYR A 1 109 ? 5.590 -4.774 -12.390 1.00 75.00 109 TYR A CA 1
ATOM 902 C C . TYR A 1 109 ? 5.368 -3.635 -13.372 1.00 75.00 109 TYR A C 1
ATOM 904 O O . TYR A 1 109 ? 4.247 -3.145 -13.515 1.00 75.00 109 TYR A O 1
ATOM 912 N N . VAL A 1 110 ? 6.434 -3.210 -14.037 1.00 67.94 110 VAL A N 1
ATOM 913 C CA . VAL A 1 110 ? 6.373 -2.199 -15.089 1.00 67.94 110 VAL A CA 1
ATOM 914 C C . VAL A 1 110 ? 6.808 -2.845 -16.389 1.00 67.94 110 VAL A C 1
ATOM 916 O O . VAL A 1 110 ? 7.925 -3.350 -16.505 1.00 67.94 110 VAL A O 1
ATOM 919 N N . ASP A 1 111 ? 5.905 -2.825 -17.361 1.00 68.69 111 ASP A N 1
ATOM 920 C CA . ASP A 1 111 ? 6.208 -3.159 -18.743 1.00 68.69 111 ASP A CA 1
ATOM 921 C C . ASP A 1 111 ? 6.357 -1.854 -19.526 1.00 68.69 111 ASP A C 1
ATOM 923 O O . ASP A 1 111 ? 5.377 -1.144 -19.767 1.00 68.69 111 ASP A O 1
ATOM 927 N N . PHE A 1 112 ? 7.598 -1.502 -19.868 1.00 60.00 112 PHE A N 1
ATOM 928 C CA . PHE A 1 112 ? 7.871 -0.258 -20.591 1.00 60.00 112 PHE A CA 1
ATOM 929 C C . PHE A 1 112 ? 7.497 -0.335 -22.079 1.00 60.00 112 PHE A C 1
ATOM 931 O O . PHE A 1 112 ? 7.337 0.710 -22.709 1.00 60.00 112 PHE A O 1
ATOM 938 N N . PHE A 1 113 ? 7.304 -1.538 -22.631 1.00 56.81 113 PHE A N 1
ATOM 939 C CA . PHE A 1 113 ? 6.929 -1.746 -24.029 1.00 56.81 113 PHE A CA 1
ATOM 940 C C . PHE A 1 113 ? 5.724 -2.678 -24.107 1.00 56.81 113 PHE A C 1
ATOM 942 O O . PHE A 1 113 ? 5.811 -3.831 -24.532 1.00 56.81 113 PHE A O 1
ATOM 949 N N . THR A 1 114 ? 4.555 -2.147 -23.751 1.00 51.12 114 THR A N 1
ATOM 950 C CA . THR A 1 114 ? 3.292 -2.791 -24.112 1.00 51.12 114 THR A CA 1
ATOM 951 C C . THR A 1 114 ? 3.230 -2.891 -25.634 1.00 51.12 114 THR A C 1
ATOM 953 O O . THR A 1 114 ? 3.144 -1.880 -26.335 1.00 51.12 114 THR A O 1
ATOM 956 N N . ARG A 1 115 ? 3.305 -4.116 -26.173 1.00 48.06 115 ARG A N 1
ATOM 957 C CA . ARG A 1 115 ? 3.020 -4.358 -27.591 1.00 48.06 115 ARG A CA 1
ATOM 958 C C . ARG A 1 115 ? 1.599 -3.860 -27.844 1.00 48.06 115 ARG A C 1
ATOM 960 O O . ARG A 1 115 ? 0.654 -4.461 -27.340 1.00 48.06 115 ARG A O 1
ATOM 967 N N . ARG A 1 116 ? 1.445 -2.763 -28.590 1.00 44.16 116 ARG A N 1
ATOM 968 C CA . ARG A 1 116 ? 0.158 -2.447 -29.214 1.00 44.16 116 ARG A CA 1
ATOM 969 C C . ARG A 1 116 ? -0.139 -3.611 -30.160 1.00 44.16 116 ARG A C 1
ATOM 971 O O . ARG A 1 116 ? 0.615 -3.805 -31.113 1.00 44.16 116 ARG A O 1
ATOM 978 N N . GLN A 1 117 ? -1.121 -4.434 -29.802 1.00 37.72 117 GLN A N 1
ATOM 979 C CA . GLN A 1 117 ? -1.762 -5.360 -30.734 1.00 37.72 117 GLN A CA 1
ATOM 980 C C . GLN A 1 117 ? -2.723 -4.576 -31.620 1.00 37.72 117 GLN A C 1
ATOM 982 O O . GLN A 1 117 ? -3.315 -3.599 -31.103 1.00 37.72 117 GLN A O 1
#

Sequence (117 aa):
MIDNFQLLKSDDDVLLFEEGKFKHTFIVGIFKELYLEKLKDRIYSRKGNNRDRVLVIFSLLNGGFRVEQKVDIGLNSSKWESVTEEIECQLLRLGDSSWQKGRLRFKNYVDFFTRRQ

Secondary structure (DSSP, 8-state):
----------SS-EEEEEETTEEEEEEHHHHHHHHHHHHHHHHH-TTS-TTSSHHHHHHHHHS-EEETTTEEE-----EEEEEPPPEEEEEE-TT-SS-EEEEE--EEEEES-----

pLDDT: mean 72.31, std 18.51, range [37.72, 96.12]